Protein AF-A0ABD2NN16-F1 (afdb_monomer_lite)

InterPro domains:
  IPR032675 Leucine-rich repeat domain superfamily [G3DSA:3.80.10.10] (21-166)

Sequence (166 aa):
MEKSKILWITIILNLFISQSISDQQICRRSDNCQCFNNSDHYEYQCSENQKEEEEEVILHVYPDSLIKIDCSNVEVLNKQKLPSVKFEDIEKLQIRYCPLPENGLKEIVQHFGMKNLDMLSFEFGVFDDFKLETEKFINLPNVTVLRLRGNDLKSIGDNFLTIFPN

Organism: NCBI:txid559131

Structure (mmCIF, N/CA/C/O backbone):
data_AF-A0ABD2NN16-F1
#
_entry.id   AF-A0ABD2NN16-F1
#
loop_
_atom_site.group_PDB
_atom_site.id
_atom_site.type_symbol
_atom_site.label_atom_id
_atom_site.label_alt_id
_atom_site.label_comp_id
_atom_site.label_asym_id
_atom_site.label_entity_id
_atom_site.label_seq_id
_atom_site.pdbx_PDB_ins_code
_atom_site.Cartn_x
_atom_site.Cartn_y
_atom_site.Cartn_z
_atom_site.occupancy
_atom_site.B_iso_or_equiv
_atom_site.auth_seq_id
_atom_site.auth_comp_id
_atom_site.auth_asym_id
_atom_site.auth_atom_id
_atom_site.pdbx_PDB_model_num
ATOM 1 N N . MET A 1 1 ? -0.840 -43.565 -53.329 1.00 53.12 1 MET A N 1
ATOM 2 C CA . MET A 1 1 ? -1.447 -42.228 -53.128 1.00 53.12 1 MET A CA 1
ATOM 3 C C . MET A 1 1 ? -1.717 -41.940 -51.638 1.00 53.12 1 MET A C 1
ATOM 5 O O . MET A 1 1 ? -2.673 -41.256 -51.307 1.00 53.12 1 MET A O 1
ATOM 9 N N . GLU A 1 2 ? -0.861 -42.437 -50.731 1.00 53.47 2 GLU A N 1
ATOM 10 C CA . GLU A 1 2 ? -1.101 -42.421 -49.269 1.00 53.47 2 GLU A CA 1
ATOM 11 C C . GLU A 1 2 ? 0.015 -41.740 -48.463 1.00 53.47 2 GLU A C 1
ATOM 13 O O . GLU A 1 2 ? -0.237 -41.196 -47.395 1.00 53.47 2 GLU A O 1
ATOM 18 N N . LYS A 1 3 ? 1.241 -41.663 -48.997 1.00 50.00 3 LYS A N 1
ATOM 19 C CA . LYS A 1 3 ? 2.389 -41.062 -48.293 1.00 50.00 3 LYS A CA 1
ATOM 20 C C . LYS A 1 3 ? 2.366 -39.527 -48.236 1.00 50.00 3 LYS A C 1
ATOM 22 O O . LYS A 1 3 ? 3.144 -38.936 -47.501 1.00 50.00 3 LYS A O 1
ATOM 27 N N . SER A 1 4 ? 1.470 -38.879 -48.985 1.00 51.62 4 SER A N 1
ATOM 28 C CA . SER A 1 4 ? 1.388 -37.412 -49.059 1.00 51.62 4 SER A CA 1
ATOM 29 C C . SER A 1 4 ? 0.514 -36.796 -47.958 1.00 51.62 4 SER A C 1
ATOM 31 O O . SER A 1 4 ? 0.749 -35.654 -47.582 1.00 51.62 4 SER A O 1
ATOM 33 N N . LYS A 1 5 ? -0.438 -37.542 -47.376 1.00 49.22 5 LYS A N 1
ATOM 34 C CA . LYS A 1 5 ? -1.345 -37.007 -46.341 1.00 49.22 5 LYS A CA 1
ATOM 35 C C . LYS A 1 5 ? -0.721 -36.962 -44.941 1.00 49.22 5 LYS A C 1
ATOM 37 O O . LYS A 1 5 ? -1.070 -36.093 -44.153 1.00 49.22 5 LYS A O 1
ATOM 42 N N . ILE A 1 6 ? 0.237 -37.846 -44.653 1.00 53.94 6 ILE A N 1
ATOM 43 C CA . ILE A 1 6 ? 0.917 -37.914 -43.346 1.00 53.94 6 ILE A CA 1
ATOM 44 C C . ILE A 1 6 ? 1.885 -36.731 -43.159 1.00 53.94 6 ILE A C 1
ATOM 46 O O . ILE A 1 6 ? 2.058 -36.254 -42.044 1.00 53.94 6 ILE A O 1
ATOM 50 N N . LEU A 1 7 ? 2.445 -36.197 -44.253 1.00 47.31 7 LEU A N 1
ATOM 51 C CA . LEU A 1 7 ? 3.409 -35.090 -44.215 1.00 47.31 7 LEU A CA 1
ATOM 52 C C . LEU A 1 7 ? 2.776 -33.734 -43.843 1.00 47.31 7 LEU A C 1
ATOM 54 O O . LEU A 1 7 ? 3.450 -32.872 -43.294 1.00 47.31 7 LEU A O 1
ATOM 58 N N . TRP A 1 8 ? 1.482 -33.539 -44.114 1.00 46.50 8 TRP A N 1
ATOM 59 C CA . TRP A 1 8 ? 0.785 -32.294 -43.766 1.00 46.50 8 TRP A CA 1
ATOM 60 C C . TRP A 1 8 ? 0.324 -32.257 -42.303 1.00 46.50 8 TRP A C 1
ATOM 62 O O . TRP A 1 8 ? 0.230 -31.182 -41.716 1.00 46.50 8 TRP A O 1
ATOM 72 N N . ILE A 1 9 ? 0.096 -33.420 -41.685 1.00 51.75 9 ILE A N 1
ATOM 73 C CA . ILE A 1 9 ? -0.368 -33.508 -40.292 1.00 51.75 9 ILE A CA 1
ATOM 74 C C . ILE A 1 9 ? 0.767 -33.166 -39.310 1.00 51.75 9 ILE A C 1
ATOM 76 O O . ILE A 1 9 ? 0.522 -32.533 -38.286 1.00 51.75 9 ILE A O 1
ATOM 80 N N . THR A 1 10 ? 2.024 -33.472 -39.643 1.00 48.97 10 THR A N 1
ATOM 81 C CA . THR A 1 10 ? 3.187 -33.091 -38.821 1.00 48.97 10 THR A CA 1
ATOM 82 C C . THR A 1 10 ? 3.545 -31.603 -38.891 1.00 48.97 10 THR A C 1
ATOM 84 O O . THR A 1 10 ? 4.183 -31.097 -37.967 1.00 48.97 10 THR A O 1
ATOM 87 N N . ILE A 1 11 ? 3.117 -30.875 -39.929 1.00 51.25 11 ILE A N 1
ATOM 88 C CA . ILE A 1 11 ? 3.361 -29.425 -40.047 1.00 51.25 11 ILE A CA 1
ATOM 89 C C . ILE A 1 11 ? 2.344 -28.625 -39.217 1.00 51.25 11 ILE A C 1
ATOM 91 O O . ILE A 1 11 ? 2.710 -27.632 -38.595 1.00 51.25 11 ILE A O 1
ATOM 95 N N . ILE A 1 12 ? 1.093 -29.087 -39.118 1.00 51.97 12 ILE A N 1
ATOM 96 C CA . ILE A 1 12 ? 0.053 -28.396 -38.332 1.00 51.97 12 ILE A CA 1
ATOM 97 C C . ILE A 1 12 ? 0.245 -28.614 -36.818 1.00 51.97 12 ILE A C 1
ATOM 99 O O . ILE A 1 12 ? -0.076 -27.733 -36.025 1.00 51.97 12 ILE A O 1
ATOM 103 N N . LEU A 1 13 ? 0.849 -29.733 -36.398 1.00 44.97 13 LEU A N 1
ATOM 104 C CA . LEU A 1 13 ? 1.086 -30.020 -34.976 1.00 44.97 13 LEU A CA 1
ATOM 105 C C . LEU A 1 13 ? 2.291 -29.268 -34.368 1.00 44.97 13 LEU A C 1
ATOM 107 O O . LEU A 1 13 ? 2.414 -29.208 -33.150 1.00 44.97 13 LEU A O 1
ATOM 111 N N . ASN A 1 14 ? 3.156 -28.656 -35.187 1.00 45.88 14 ASN A N 1
ATOM 112 C CA . ASN A 1 14 ? 4.285 -27.837 -34.715 1.00 45.88 14 ASN A CA 1
ATOM 113 C C . ASN A 1 14 ? 3.959 -26.336 -34.589 1.00 45.88 14 ASN A C 1
ATOM 115 O O . ASN A 1 14 ? 4.814 -25.561 -34.174 1.00 45.88 14 ASN A O 1
ATOM 119 N N . LEU A 1 15 ? 2.730 -25.911 -34.906 1.00 49.44 15 LEU A N 1
ATOM 120 C CA . LEU A 1 15 ? 2.296 -24.511 -34.772 1.00 49.44 15 LEU A CA 1
ATOM 121 C C . LEU A 1 15 ? 1.668 -24.176 -33.408 1.00 49.44 15 LEU A C 1
ATOM 123 O O . LEU A 1 15 ? 1.346 -23.020 -33.159 1.00 49.44 15 LEU A O 1
ATOM 127 N N . PHE A 1 16 ? 1.541 -25.158 -32.511 1.00 50.69 16 PHE A N 1
ATOM 128 C CA . PHE A 1 16 ? 1.041 -24.970 -31.141 1.00 50.69 16 PHE A CA 1
ATOM 129 C C . PHE A 1 16 ? 2.133 -25.092 -30.069 1.00 50.69 16 PHE A C 1
ATOM 131 O O . PHE A 1 16 ? 1.831 -25.248 -28.887 1.00 50.69 16 PHE A O 1
ATOM 138 N N . ILE A 1 17 ? 3.407 -25.009 -30.456 1.00 52.41 17 ILE A N 1
ATOM 139 C CA . ILE A 1 17 ? 4.506 -24.946 -29.493 1.00 52.41 17 ILE A CA 1
ATOM 140 C C . ILE A 1 17 ? 4.774 -23.472 -29.168 1.00 52.41 17 ILE A C 1
ATOM 142 O O . ILE A 1 17 ? 5.480 -22.762 -29.877 1.00 52.41 17 ILE A O 1
ATOM 146 N N . SER A 1 18 ? 4.174 -23.058 -28.053 1.00 52.06 18 SER A N 1
ATOM 147 C CA . SER A 1 18 ? 4.808 -22.195 -27.053 1.00 52.06 18 SER A CA 1
ATOM 148 C C . SER A 1 18 ? 5.115 -20.755 -27.465 1.00 52.06 18 SER A C 1
ATOM 150 O O . SER A 1 18 ? 6.268 -20.346 -27.556 1.00 52.06 18 SER A O 1
ATOM 152 N N . GLN A 1 19 ? 4.072 -19.933 -27.544 1.00 50.28 19 GLN A N 1
ATOM 153 C CA . GLN A 1 19 ? 4.191 -18.542 -27.102 1.00 50.28 19 GLN A CA 1
ATOM 154 C C . GLN A 1 19 ? 3.271 -18.304 -25.906 1.00 50.28 19 GLN A C 1
ATOM 156 O O . GLN A 1 19 ? 2.425 -17.420 -25.905 1.00 50.28 19 GLN A O 1
ATOM 161 N N . SER A 1 20 ? 3.464 -19.081 -24.840 1.00 48.69 20 SER A N 1
ATOM 162 C CA . SER A 1 20 ? 3.287 -18.524 -23.503 1.00 48.69 20 SER A CA 1
ATOM 163 C C . SER A 1 20 ? 4.441 -17.546 -23.300 1.00 48.69 20 SER A C 1
ATOM 165 O O . SER A 1 20 ? 5.452 -17.874 -22.679 1.00 48.69 20 SER A O 1
ATOM 167 N N . ILE A 1 21 ? 4.325 -16.365 -23.914 1.00 47.78 21 ILE A N 1
ATOM 168 C CA . ILE A 1 21 ? 5.038 -15.186 -23.447 1.00 47.78 21 ILE A CA 1
ATOM 169 C C . ILE A 1 21 ? 4.467 -15.003 -22.048 1.00 47.78 21 ILE A C 1
ATOM 171 O O . ILE A 1 21 ? 3.371 -14.479 -21.880 1.00 47.78 21 ILE A O 1
ATOM 175 N N . SER A 1 22 ? 5.152 -15.574 -21.055 1.00 44.84 22 SER A N 1
ATOM 176 C CA . SER A 1 22 ? 5.057 -15.069 -19.698 1.00 44.84 22 SER A CA 1
ATOM 177 C C . SER A 1 22 ? 5.359 -13.596 -19.875 1.00 44.84 22 SER A C 1
ATOM 179 O O . SER A 1 22 ? 6.491 -13.255 -20.224 1.00 44.84 22 SER A O 1
ATOM 181 N N . ASP A 1 23 ? 4.328 -12.762 -19.795 1.00 49.47 23 ASP A N 1
ATOM 182 C CA . ASP A 1 23 ? 4.458 -11.317 -19.797 1.00 49.47 23 ASP A CA 1
ATOM 183 C C . ASP A 1 23 ? 5.202 -11.020 -18.498 1.00 49.47 23 ASP A C 1
ATOM 185 O O . ASP A 1 23 ? 4.605 -10.801 -17.448 1.00 49.47 23 ASP A O 1
ATOM 189 N N . GLN A 1 24 ? 6.527 -11.219 -18.519 1.00 54.06 24 GLN A N 1
ATOM 190 C CA . GLN A 1 24 ? 7.397 -10.833 -17.429 1.00 54.06 24 GLN A CA 1
ATOM 191 C C . GLN A 1 24 ? 7.017 -9.390 -17.185 1.00 54.06 24 GLN A C 1
ATOM 193 O O . GLN A 1 24 ? 7.038 -8.581 -18.114 1.00 54.06 24 GLN A O 1
ATOM 198 N N . GLN A 1 25 ? 6.565 -9.111 -15.972 1.00 62.38 25 GLN A N 1
ATOM 199 C CA . GLN A 1 25 ? 6.084 -7.807 -15.570 1.00 62.38 25 GLN A CA 1
ATOM 200 C C . GLN A 1 25 ? 7.300 -6.879 -15.579 1.00 62.38 25 GLN A C 1
ATOM 202 O O . GLN A 1 25 ? 7.996 -6.705 -14.588 1.00 62.38 25 GLN A O 1
ATOM 207 N N . ILE A 1 26 ? 7.659 -6.392 -16.767 1.00 73.88 26 ILE A N 1
ATOM 208 C CA . ILE A 1 26 ? 8.895 -5.660 -16.992 1.00 73.88 26 ILE A CA 1
ATOM 209 C C . ILE A 1 26 ? 8.768 -4.367 -16.201 1.00 73.88 26 ILE A C 1
ATOM 211 O O . ILE A 1 26 ? 7.835 -3.593 -16.415 1.00 73.88 26 ILE A O 1
ATOM 215 N N . CYS A 1 27 ? 9.728 -4.144 -15.309 1.00 85.00 27 CYS A N 1
ATOM 216 C CA . CYS A 1 27 ? 9.973 -2.868 -14.660 1.00 85.00 27 CYS A CA 1
ATOM 217 C C . CYS A 1 27 ? 9.968 -1.748 -15.710 1.00 85.00 27 CYS A C 1
ATOM 219 O O . CYS A 1 27 ? 10.872 -1.642 -16.544 1.00 85.00 27 CYS A O 1
ATOM 221 N N . ARG A 1 28 ? 8.897 -0.952 -15.719 1.00 86.31 28 ARG A N 1
ATOM 222 C CA . ARG A 1 28 ? 8.681 0.137 -16.674 1.00 86.31 28 ARG A CA 1
ATOM 223 C C . ARG A 1 28 ? 8.613 1.440 -15.909 1.00 86.31 28 ARG A C 1
ATOM 225 O O . ARG A 1 28 ? 7.906 1.551 -14.914 1.00 86.31 28 ARG A O 1
ATOM 232 N N . ARG A 1 29 ? 9.332 2.443 -16.407 1.00 85.94 29 ARG A N 1
ATOM 233 C CA . ARG A 1 29 ? 9.201 3.814 -15.915 1.00 85.94 29 ARG A CA 1
ATOM 234 C C . ARG A 1 29 ? 7.734 4.248 -16.020 1.00 85.94 29 ARG A C 1
ATOM 236 O O . ARG A 1 29 ? 7.089 3.967 -17.028 1.00 85.94 29 ARG A O 1
ATOM 243 N N . SER A 1 30 ? 7.241 4.929 -14.993 1.00 84.25 30 SER A N 1
ATOM 244 C CA . SER A 1 30 ? 5.920 5.570 -14.996 1.00 84.25 30 SER A CA 1
ATOM 245 C C . SER A 1 30 ? 6.084 7.081 -14.844 1.00 84.25 30 SER A C 1
ATOM 247 O O . SER A 1 30 ? 7.198 7.539 -14.584 1.00 84.25 30 SER A O 1
ATOM 249 N N . ASP A 1 31 ? 5.003 7.842 -15.017 1.00 79.81 31 ASP A N 1
ATOM 250 C CA . ASP A 1 31 ? 5.035 9.308 -15.113 1.00 79.81 31 ASP A CA 1
ATOM 251 C C . ASP A 1 31 ? 5.900 9.965 -14.022 1.00 79.81 31 ASP A C 1
ATOM 253 O O . ASP A 1 31 ? 6.823 10.714 -14.342 1.00 79.81 31 ASP A O 1
ATOM 257 N N . ASN A 1 32 ? 5.683 9.581 -12.757 1.00 84.81 32 ASN A N 1
ATOM 258 C CA . ASN A 1 32 ? 6.354 10.164 -11.588 1.00 84.81 32 ASN A CA 1
ATOM 259 C C . ASN A 1 32 ? 7.346 9.220 -10.898 1.00 84.81 32 ASN A C 1
ATOM 261 O O . ASN A 1 32 ? 7.859 9.555 -9.834 1.00 84.81 32 ASN A O 1
ATOM 265 N N . CYS A 1 33 ? 7.614 8.043 -11.472 1.00 92.50 33 CYS A N 1
ATOM 266 C CA . CYS A 1 33 ? 8.443 7.042 -10.805 1.00 92.50 33 CYS A CA 1
ATOM 267 C C . CYS A 1 33 ? 9.513 6.462 -11.720 1.00 92.50 33 CYS A C 1
ATOM 269 O O . CYS A 1 33 ? 9.233 5.995 -12.833 1.00 92.50 33 CYS A O 1
ATOM 271 N N . GLN A 1 34 ? 10.739 6.428 -11.210 1.00 93.81 34 GLN A N 1
ATOM 272 C CA . GLN A 1 34 ? 11.819 5.644 -11.795 1.00 93.81 34 GLN A CA 1
ATOM 273 C C . GLN A 1 34 ? 11.677 4.199 -11.339 1.00 93.81 34 GLN A C 1
ATOM 275 O O . GLN A 1 34 ? 11.310 3.955 -10.197 1.00 93.81 34 GLN A O 1
ATOM 280 N N . CYS A 1 35 ? 11.937 3.253 -12.237 1.00 94.94 35 CYS A N 1
ATOM 281 C CA . CYS A 1 35 ? 11.875 1.836 -11.915 1.00 94.94 35 CYS A CA 1
ATOM 282 C C . CYS A 1 35 ? 13.269 1.222 -12.037 1.00 94.94 35 CYS A C 1
ATOM 284 O O . CYS A 1 35 ? 13.946 1.412 -13.053 1.00 94.94 35 CYS A O 1
ATOM 286 N N . PHE A 1 36 ? 13.667 0.471 -11.016 1.00 94.75 36 PHE A N 1
ATOM 287 C CA . PHE A 1 36 ? 14.923 -0.254 -10.928 1.00 94.75 36 PHE A CA 1
ATOM 288 C C . PHE A 1 36 ? 14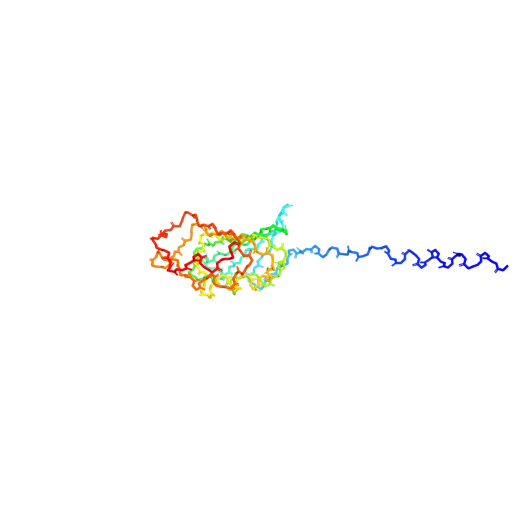.639 -1.748 -10.819 1.00 94.75 36 PHE A C 1
ATOM 290 O O . PHE A 1 36 ? 13.736 -2.191 -10.108 1.00 94.75 36 PHE A O 1
ATOM 297 N N . ASN A 1 37 ? 15.411 -2.532 -11.562 1.00 93.62 37 ASN A N 1
ATOM 298 C CA . ASN A 1 37 ? 15.309 -3.980 -11.534 1.00 93.62 37 ASN A CA 1
ATOM 299 C C . ASN A 1 37 ? 16.373 -4.531 -10.584 1.00 93.62 37 ASN A C 1
ATOM 301 O O . ASN A 1 37 ? 17.566 -4.392 -10.861 1.00 93.62 37 ASN A O 1
ATOM 305 N N . ASN A 1 38 ? 15.937 -5.141 -9.486 1.00 91.25 38 ASN A N 1
ATOM 306 C CA . ASN A 1 38 ? 16.805 -5.853 -8.557 1.00 91.25 38 ASN A CA 1
ATOM 307 C C . ASN A 1 38 ? 16.772 -7.359 -8.869 1.00 91.25 38 ASN A C 1
ATOM 309 O O . ASN A 1 38 ? 16.073 -7.816 -9.770 1.00 91.25 38 ASN A O 1
ATOM 313 N N . SER A 1 39 ? 17.566 -8.159 -8.155 1.00 89.00 39 SER A N 1
ATOM 314 C CA . SER A 1 39 ? 17.670 -9.602 -8.425 1.00 89.00 39 SER A CA 1
ATOM 315 C C . SER A 1 39 ? 16.381 -10.389 -8.162 1.00 89.00 39 SER A C 1
ATOM 317 O O . SER A 1 39 ? 16.172 -11.429 -8.780 1.00 89.00 39 SER A O 1
ATOM 319 N N . ASP A 1 40 ? 15.555 -9.930 -7.225 1.00 91.06 40 ASP A N 1
ATOM 320 C CA . ASP A 1 40 ? 14.413 -10.660 -6.659 1.00 91.06 40 ASP A CA 1
ATOM 321 C C . ASP A 1 40 ? 13.117 -9.834 -6.592 1.00 91.06 40 ASP A C 1
ATOM 323 O O . ASP A 1 40 ? 12.067 -10.364 -6.231 1.00 91.06 40 ASP A O 1
ATOM 327 N N . HIS A 1 41 ? 13.176 -8.546 -6.936 1.00 94.06 41 HIS A N 1
ATOM 328 C CA . HIS A 1 41 ? 12.036 -7.635 -6.909 1.00 94.06 41 HIS A CA 1
ATOM 329 C C . HIS A 1 41 ? 12.244 -6.446 -7.856 1.00 94.06 41 HIS A C 1
ATOM 331 O O . HIS A 1 41 ? 13.354 -6.178 -8.322 1.00 94.06 41 HIS A O 1
ATOM 337 N N . TYR A 1 42 ? 11.170 -5.705 -8.107 1.00 93.94 42 TYR A N 1
ATOM 338 C CA . TYR A 1 42 ? 11.223 -4.398 -8.762 1.00 93.94 42 TYR A CA 1
ATOM 339 C C . TYR A 1 42 ? 11.108 -3.295 -7.723 1.00 93.94 42 TYR A C 1
ATOM 341 O O . TYR A 1 42 ? 10.357 -3.436 -6.759 1.00 93.94 42 TYR A O 1
ATOM 349 N N . GLU A 1 43 ? 11.810 -2.192 -7.935 1.00 96.06 43 GLU A N 1
ATOM 350 C CA . GLU A 1 43 ? 11.728 -1.018 -7.075 1.00 96.06 43 GLU A CA 1
ATOM 351 C C . GLU A 1 43 ? 11.254 0.187 -7.883 1.00 96.06 43 GLU A C 1
ATOM 353 O O . GLU A 1 43 ? 11.859 0.519 -8.899 1.00 96.06 43 GLU A O 1
ATOM 358 N N . TYR A 1 44 ? 10.178 0.843 -7.448 1.00 96.00 44 TYR A N 1
ATOM 359 C CA . TYR A 1 44 ? 9.758 2.130 -7.993 1.00 96.00 44 TYR A CA 1
ATOM 360 C C . TYR A 1 44 ? 10.068 3.224 -6.982 1.00 96.00 44 TYR A C 1
ATOM 362 O O . TYR A 1 44 ? 9.572 3.172 -5.863 1.00 96.00 44 TYR A O 1
ATOM 370 N N . GLN A 1 45 ? 10.842 4.219 -7.396 1.00 95.56 45 GLN A N 1
ATOM 371 C CA . GLN A 1 45 ? 11.122 5.420 -6.615 1.00 95.56 45 GLN A CA 1
ATOM 372 C C . GLN A 1 45 ? 10.310 6.575 -7.197 1.00 95.56 45 GLN A C 1
ATOM 374 O O . GLN A 1 45 ? 10.545 6.981 -8.342 1.00 95.56 45 GLN A O 1
ATOM 379 N N . CYS A 1 46 ? 9.329 7.057 -6.438 1.00 93.75 46 CYS A N 1
ATOM 380 C CA . CYS A 1 46 ? 8.412 8.122 -6.826 1.00 93.75 46 CYS A CA 1
ATOM 381 C C . CYS A 1 46 ? 8.704 9.384 -6.002 1.00 93.75 46 CYS A C 1
ATOM 383 O O . CYS A 1 46 ? 8.623 9.337 -4.776 1.00 93.75 46 CYS A O 1
ATOM 385 N N . SER A 1 47 ? 9.021 10.497 -6.670 1.00 88.88 47 SER A N 1
ATOM 386 C CA . SER A 1 47 ? 9.280 11.799 -6.032 1.00 88.88 47 SER A CA 1
ATOM 387 C C . SER A 1 47 ? 8.551 12.913 -6.787 1.00 88.88 47 SER A C 1
ATOM 389 O O . SER A 1 47 ? 8.643 13.020 -8.016 1.00 88.88 47 SER A O 1
ATOM 391 N N . GLU A 1 48 ? 7.812 13.747 -6.050 1.00 73.94 48 GLU A N 1
ATOM 392 C CA . GLU A 1 48 ? 7.213 14.982 -6.558 1.00 73.94 48 GLU A CA 1
ATOM 393 C C . GLU A 1 48 ? 8.221 16.136 -6.404 1.00 73.94 48 GLU A C 1
ATOM 395 O O . GLU A 1 48 ? 8.125 16.946 -5.488 1.00 73.94 48 GLU A O 1
ATOM 400 N N . ASN A 1 49 ? 9.120 16.282 -7.385 1.00 65.81 49 ASN A N 1
ATOM 401 C CA . ASN A 1 49 ? 10.017 17.434 -7.617 1.00 65.81 49 ASN A CA 1
ATOM 402 C C . ASN A 1 49 ? 11.387 17.425 -6.907 1.00 65.81 49 ASN A C 1
ATOM 404 O O . ASN A 1 49 ? 11.508 17.1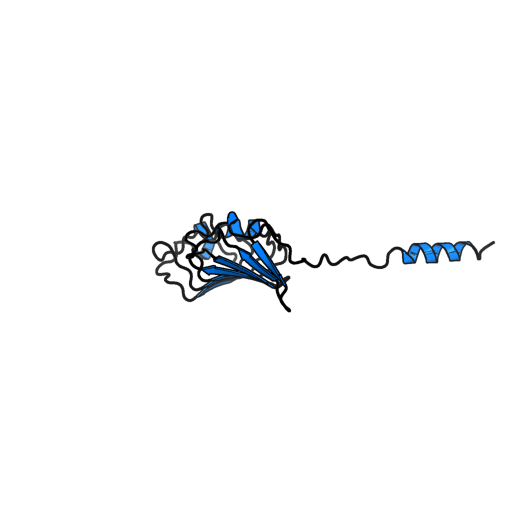05 -5.739 1.00 65.81 49 ASN A O 1
ATOM 408 N N . GLN A 1 50 ? 12.404 17.916 -7.633 1.00 58.81 50 GLN A N 1
ATOM 409 C CA . GLN A 1 50 ? 13.835 17.922 -7.274 1.00 58.81 50 GLN A CA 1
ATOM 410 C C . GLN A 1 50 ? 14.257 18.921 -6.158 1.00 58.81 50 GLN A C 1
ATOM 412 O O . GLN A 1 50 ? 15.234 19.655 -6.338 1.00 58.81 50 GLN A O 1
ATOM 417 N N . LYS A 1 51 ? 13.494 19.095 -5.071 1.00 58.75 51 LYS A N 1
ATOM 418 C CA . LYS A 1 51 ? 13.796 20.096 -4.020 1.00 58.75 51 LYS A CA 1
ATOM 419 C C . LYS A 1 51 ? 14.148 19.440 -2.688 1.00 58.75 51 LYS A C 1
ATOM 421 O O . LYS A 1 51 ? 13.432 18.566 -2.258 1.00 58.75 51 LYS A O 1
ATOM 426 N N . GLU A 1 52 ? 15.158 19.971 -1.996 1.00 59.00 52 GLU A N 1
ATOM 427 C CA . GLU A 1 52 ? 15.901 19.428 -0.831 1.00 59.00 52 GLU A CA 1
ATOM 428 C C . GLU A 1 52 ? 15.137 18.747 0.338 1.00 59.00 52 GLU A C 1
ATOM 430 O O . GLU A 1 52 ? 15.782 18.086 1.147 1.00 59.00 52 GLU A O 1
ATOM 435 N N . GLU A 1 53 ? 13.808 18.828 0.423 1.00 69.00 53 GLU A N 1
ATOM 436 C CA . GLU A 1 53 ? 12.970 18.043 1.345 1.00 69.00 53 GLU A CA 1
ATOM 437 C C . GLU A 1 53 ? 11.958 17.220 0.530 1.00 69.00 53 GLU A C 1
ATOM 439 O O . GLU A 1 53 ? 10.761 17.498 0.526 1.00 69.00 53 GLU A O 1
ATOM 444 N N . GLU A 1 54 ? 12.453 16.254 -0.251 1.00 80.88 54 GLU A N 1
ATOM 445 C CA . GLU A 1 54 ? 11.602 15.488 -1.167 1.00 80.88 54 GLU A CA 1
ATOM 446 C C . GLU A 1 54 ? 10.735 14.489 -0.401 1.00 80.88 54 GLU A C 1
ATOM 448 O O . GLU A 1 54 ? 11.229 13.661 0.371 1.00 80.88 54 GLU A O 1
ATOM 453 N N . GLU A 1 55 ? 9.428 14.562 -0.645 1.00 88.75 55 GLU A N 1
ATOM 454 C CA . GLU A 1 55 ? 8.525 13.462 -0.348 1.00 88.75 55 GLU A CA 1
ATOM 455 C C . GLU A 1 55 ? 8.908 12.278 -1.235 1.00 88.75 55 GLU A C 1
ATOM 457 O O . GLU A 1 55 ? 8.881 12.370 -2.466 1.00 88.75 55 GLU A O 1
ATOM 462 N N . GLU A 1 56 ? 9.241 11.156 -0.609 1.00 93.12 56 GLU A N 1
ATOM 463 C CA . GLU A 1 56 ? 9.658 9.954 -1.318 1.00 93.12 56 GLU A CA 1
ATOM 464 C C . GLU A 1 56 ? 8.706 8.806 -1.003 1.00 93.12 56 GLU A C 1
ATOM 466 O O . GLU A 1 56 ? 8.424 8.499 0.159 1.00 93.12 56 GLU A O 1
ATOM 471 N N . VAL A 1 57 ? 8.222 8.153 -2.058 1.00 95.12 57 VAL A N 1
ATOM 472 C CA . VAL A 1 57 ? 7.505 6.884 -1.960 1.00 95.12 57 VAL A CA 1
ATOM 473 C C . VAL A 1 57 ? 8.300 5.823 -2.705 1.00 95.12 57 VAL A C 1
ATOM 475 O O . VAL A 1 57 ? 8.490 5.914 -3.920 1.00 95.12 57 VAL A O 1
ATOM 478 N N . ILE A 1 58 ? 8.738 4.798 -1.975 1.00 96.69 58 ILE A N 1
ATOM 479 C CA . ILE A 1 58 ? 9.462 3.653 -2.527 1.00 96.69 58 ILE A CA 1
ATOM 480 C C . ILE A 1 58 ? 8.542 2.436 -2.515 1.00 96.69 58 ILE A C 1
ATOM 482 O O . ILE A 1 58 ? 8.043 2.011 -1.473 1.00 96.69 58 ILE A O 1
ATOM 486 N N . LEU A 1 59 ? 8.323 1.856 -3.691 1.00 97.06 59 LEU A N 1
ATOM 487 C CA . LEU A 1 59 ? 7.541 0.641 -3.877 1.00 97.06 59 LEU A CA 1
ATOM 488 C C . LEU A 1 59 ? 8.474 -0.529 -4.186 1.00 97.06 59 LEU A C 1
ATOM 490 O O . LEU A 1 59 ? 9.074 -0.551 -5.256 1.00 97.06 59 LEU A O 1
ATOM 494 N N . HIS A 1 60 ? 8.528 -1.539 -3.323 1.00 97.38 60 HIS A N 1
ATOM 495 C CA . HIS A 1 60 ? 9.157 -2.820 -3.644 1.00 97.38 60 HIS A CA 1
ATOM 496 C C . HIS A 1 60 ? 8.085 -3.831 -4.042 1.00 97.38 60 HIS A C 1
ATOM 498 O O . HIS A 1 60 ? 7.150 -4.092 -3.282 1.00 97.38 60 HIS A O 1
ATOM 504 N N . VAL A 1 61 ? 8.227 -4.417 -5.224 1.00 95.94 61 VAL A N 1
ATOM 505 C CA . VAL A 1 61 ? 7.293 -5.399 -5.773 1.00 95.94 61 VAL A CA 1
ATOM 506 C C . VAL A 1 61 ? 8.001 -6.734 -5.909 1.00 95.94 61 VAL A C 1
ATOM 508 O O . VAL A 1 61 ? 8.829 -6.916 -6.801 1.00 95.94 61 VAL A O 1
ATOM 511 N N . TYR A 1 62 ? 7.641 -7.665 -5.035 1.00 95.31 62 TYR A N 1
ATOM 512 C CA . TYR A 1 62 ? 7.994 -9.074 -5.126 1.00 95.31 62 TYR A CA 1
ATOM 513 C C . TYR A 1 62 ? 6.875 -9.777 -5.901 1.00 95.31 62 TYR A C 1
ATOM 515 O O . TYR A 1 62 ? 5.759 -9.875 -5.370 1.00 95.31 62 TYR A O 1
ATOM 523 N N . PRO A 1 63 ? 7.137 -10.228 -7.142 1.00 90.50 63 PRO A N 1
ATOM 524 C CA . PRO A 1 63 ? 6.118 -10.828 -7.996 1.00 90.50 63 PRO A CA 1
ATOM 525 C C . PRO A 1 63 ? 5.336 -11.930 -7.282 1.00 90.50 63 PRO A C 1
ATOM 527 O O . PRO A 1 63 ? 5.903 -12.697 -6.501 1.00 90.50 63 PRO A O 1
ATOM 530 N N . ASP A 1 64 ? 4.031 -11.958 -7.537 1.00 89.25 64 ASP A N 1
ATOM 531 C CA . ASP A 1 64 ? 3.073 -12.952 -7.041 1.00 89.25 64 ASP A CA 1
ATOM 532 C C . ASP A 1 64 ? 3.001 -13.109 -5.508 1.00 89.25 64 ASP A C 1
ATOM 534 O O . ASP A 1 64 ? 2.489 -14.100 -4.996 1.00 89.25 64 ASP A O 1
ATOM 538 N N . SER A 1 65 ? 3.559 -12.162 -4.744 1.00 95.06 65 SER A N 1
ATOM 539 C CA . SER A 1 65 ? 3.750 -12.343 -3.301 1.00 95.06 65 SER A CA 1
ATOM 540 C C . SER A 1 65 ? 3.464 -11.084 -2.501 1.00 95.06 65 SER A C 1
ATOM 542 O O . SER A 1 65 ? 2.550 -11.068 -1.676 1.00 95.06 65 SER A O 1
ATOM 544 N N . LEU A 1 66 ? 4.244 -10.022 -2.710 1.00 96.81 66 LEU A N 1
ATOM 545 C CA . LEU A 1 66 ? 4.268 -8.886 -1.795 1.00 96.81 66 LEU A CA 1
ATOM 546 C C . LEU A 1 66 ? 4.495 -7.579 -2.540 1.00 96.81 66 LEU A C 1
ATOM 548 O O . LEU A 1 66 ? 5.477 -7.419 -3.260 1.00 96.81 66 LEU A O 1
ATOM 552 N N . ILE A 1 67 ? 3.648 -6.602 -2.243 1.00 97.38 67 ILE A N 1
ATOM 553 C CA . ILE A 1 67 ? 3.959 -5.194 -2.451 1.00 97.38 67 ILE A CA 1
ATOM 554 C C . ILE A 1 67 ? 4.290 -4.564 -1.106 1.00 97.38 67 ILE A C 1
ATOM 556 O O . ILE A 1 67 ? 3.522 -4.677 -0.149 1.00 97.38 67 ILE A O 1
ATOM 560 N N . LYS A 1 68 ? 5.419 -3.865 -1.050 1.00 98.06 68 LYS A N 1
ATOM 561 C CA . LYS A 1 68 ? 5.838 -3.062 0.093 1.00 98.06 68 LYS A CA 1
ATOM 562 C C . LYS A 1 68 ? 5.934 -1.594 -0.314 1.00 98.06 68 LYS A C 1
ATOM 564 O O . LYS A 1 68 ? 6.618 -1.284 -1.281 1.00 98.06 68 LYS A O 1
ATOM 569 N N . ILE A 1 69 ? 5.269 -0.717 0.431 1.00 97.62 69 ILE A N 1
ATOM 570 C CA . ILE A 1 69 ? 5.302 0.740 0.266 1.00 97.62 69 ILE A CA 1
ATOM 571 C C . ILE A 1 69 ? 6.033 1.328 1.468 1.00 97.62 69 ILE A C 1
ATOM 573 O O . ILE A 1 69 ? 5.574 1.148 2.594 1.00 97.62 69 ILE A O 1
ATOM 577 N N . ASP A 1 70 ? 7.133 2.029 1.231 1.00 96.94 70 ASP A N 1
ATOM 578 C CA . ASP A 1 70 ? 7.814 2.839 2.238 1.00 96.94 70 ASP A CA 1
ATOM 579 C C . ASP A 1 70 ? 7.638 4.324 1.895 1.00 96.94 70 ASP A C 1
ATOM 581 O O . ASP A 1 70 ? 7.766 4.710 0.732 1.00 96.94 70 ASP A O 1
ATOM 585 N N . CYS A 1 71 ? 7.355 5.151 2.902 1.00 95.31 71 CYS A N 1
ATOM 586 C CA . CYS A 1 71 ? 7.255 6.602 2.744 1.00 95.31 71 CYS A CA 1
ATOM 587 C C . CYS A 1 71 ? 8.350 7.341 3.520 1.00 95.31 71 CYS A C 1
ATOM 589 O O . CYS A 1 71 ? 8.752 6.921 4.606 1.00 95.31 71 CYS A O 1
ATOM 591 N N . SER A 1 72 ? 8.780 8.481 2.986 1.00 93.12 72 SER A N 1
ATOM 592 C CA . SER A 1 72 ? 9.662 9.444 3.646 1.00 93.12 72 SER A CA 1
ATOM 593 C C . SER A 1 72 ? 9.086 10.845 3.468 1.00 93.12 72 SER A C 1
ATOM 595 O O . SER A 1 72 ? 8.844 11.269 2.340 1.00 93.12 72 SER A O 1
ATOM 597 N N . ASN A 1 73 ? 8.828 11.541 4.578 1.00 90.94 73 ASN A N 1
ATOM 598 C CA . ASN A 1 73 ? 8.258 12.897 4.616 1.00 90.94 73 ASN A CA 1
ATOM 599 C C . ASN A 1 73 ? 6.905 13.074 3.896 1.00 90.94 73 ASN A C 1
ATOM 601 O O . ASN A 1 73 ? 6.516 14.198 3.620 1.00 90.94 73 ASN A O 1
ATOM 605 N N . VAL A 1 74 ? 6.176 11.992 3.610 1.00 90.88 74 VAL A N 1
ATOM 606 C CA . VAL A 1 74 ? 4.881 12.054 2.917 1.00 90.88 74 VAL A CA 1
ATOM 607 C C . VAL A 1 74 ? 3.787 12.497 3.884 1.00 90.88 74 VAL A C 1
ATOM 609 O O . VAL A 1 74 ? 3.472 11.764 4.822 1.00 90.88 74 VAL A O 1
ATOM 612 N N . GLU A 1 75 ? 3.160 13.645 3.625 1.00 90.38 75 GLU A N 1
ATOM 613 C CA . GLU A 1 75 ? 2.029 14.119 4.441 1.00 90.38 75 GLU A CA 1
ATOM 614 C C . GLU A 1 75 ? 0.739 13.352 4.134 1.00 90.38 75 GLU A C 1
ATOM 616 O O . GLU A 1 75 ? -0.014 12.984 5.034 1.00 90.38 75 GLU A O 1
ATOM 621 N N . VAL A 1 76 ? 0.490 13.080 2.849 1.00 90.94 76 VAL A N 1
ATOM 622 C CA . VAL A 1 76 ? -0.717 12.390 2.381 1.00 90.94 76 VAL A CA 1
ATOM 623 C C . VAL A 1 76 ? -0.344 11.314 1.374 1.00 90.94 76 VAL A C 1
ATOM 625 O O . VAL A 1 76 ? 0.198 11.601 0.307 1.00 90.94 76 VAL A O 1
ATOM 628 N N . LEU A 1 77 ? -0.693 10.064 1.679 1.00 92.81 77 LEU A N 1
ATOM 629 C CA . LEU A 1 77 ? -0.563 8.961 0.733 1.00 92.81 77 LEU A CA 1
ATOM 630 C C . LEU A 1 77 ? -1.830 8.859 -0.128 1.00 92.81 77 LEU A C 1
ATOM 632 O O . LEU A 1 77 ? -2.927 8.610 0.373 1.00 92.81 77 LEU A O 1
ATOM 636 N N . ASN A 1 78 ? -1.672 9.008 -1.441 1.00 93.38 78 ASN A N 1
ATOM 637 C CA . ASN A 1 78 ? -2.734 8.826 -2.429 1.00 93.38 78 ASN A CA 1
ATOM 638 C C . ASN A 1 78 ? -2.186 8.132 -3.686 1.00 93.38 78 ASN A C 1
ATOM 640 O O . ASN A 1 78 ? -0.977 7.947 -3.848 1.00 93.38 78 ASN A O 1
ATOM 644 N N . LYS A 1 79 ? -3.079 7.726 -4.592 1.00 93.00 79 LYS A N 1
ATOM 645 C CA . LYS A 1 79 ? -2.695 6.980 -5.799 1.00 93.00 79 LYS A CA 1
ATOM 646 C C . LYS A 1 79 ? -1.833 7.773 -6.789 1.00 93.00 79 LYS A C 1
ATOM 648 O O . LYS A 1 79 ? -1.138 7.164 -7.593 1.00 93.00 79 LYS A O 1
ATOM 653 N N . GLN A 1 80 ? -1.876 9.105 -6.762 1.00 92.38 80 GLN A N 1
ATOM 654 C CA . GLN A 1 80 ? -1.126 9.973 -7.674 1.00 92.38 80 GLN A CA 1
ATOM 655 C C . GLN A 1 80 ? 0.379 9.948 -7.376 1.00 92.38 80 GLN A C 1
ATOM 657 O O . GLN A 1 80 ? 1.187 10.146 -8.284 1.00 92.38 80 GLN A O 1
ATOM 662 N N . LYS A 1 81 ? 0.744 9.638 -6.126 1.00 92.50 81 LYS A N 1
ATOM 663 C CA . LYS A 1 81 ? 2.129 9.413 -5.687 1.00 92.50 81 LYS A CA 1
ATOM 664 C C . LYS A 1 81 ? 2.651 8.004 -6.004 1.00 92.50 81 LYS A C 1
ATOM 666 O O . LYS A 1 81 ? 3.807 7.706 -5.725 1.00 92.50 81 LYS A O 1
ATOM 671 N N . LEU A 1 82 ? 1.815 7.124 -6.562 1.00 93.94 82 LEU A N 1
ATOM 672 C CA . LEU A 1 82 ? 2.151 5.731 -6.862 1.00 93.94 82 LEU A CA 1
ATOM 673 C C . LEU A 1 82 ? 2.302 5.501 -8.372 1.00 93.94 82 LEU A C 1
ATOM 675 O O . LEU A 1 82 ? 1.650 6.174 -9.175 1.00 93.94 82 LEU A O 1
ATOM 679 N N . PRO A 1 83 ? 3.108 4.510 -8.797 1.00 93.81 83 PRO A N 1
ATOM 680 C CA . PRO A 1 83 ? 3.249 4.206 -10.212 1.00 93.81 83 PRO A CA 1
ATOM 681 C C . PRO A 1 83 ? 1.923 3.687 -10.779 1.00 93.81 83 PRO A C 1
ATOM 683 O O . PRO A 1 83 ? 1.207 2.917 -10.135 1.00 93.81 83 PRO A O 1
ATOM 686 N N . SER A 1 84 ? 1.599 4.073 -12.014 1.00 93.00 84 SER A N 1
ATOM 687 C CA . SER A 1 84 ? 0.396 3.606 -12.723 1.00 93.00 84 SER A CA 1
ATOM 688 C C . SER A 1 84 ? 0.608 2.216 -13.339 1.00 93.00 84 SER A C 1
ATOM 690 O O . SER A 1 84 ? 0.599 2.049 -14.558 1.00 93.00 84 SER A O 1
ATOM 692 N N . VAL A 1 85 ? 0.836 1.211 -12.488 1.00 91.31 85 VAL A N 1
ATOM 693 C CA . VAL A 1 85 ? 1.102 -0.187 -12.871 1.00 91.31 85 VAL A CA 1
ATOM 694 C C . VAL A 1 85 ? 0.107 -1.115 -12.170 1.00 91.31 85 VAL A C 1
ATOM 696 O O . VAL A 1 85 ? -0.377 -0.808 -11.083 1.00 91.31 85 VAL A O 1
ATOM 699 N N . LYS A 1 86 ? -0.239 -2.240 -12.805 1.00 92.62 86 LYS A N 1
ATOM 700 C CA . LYS A 1 86 ? -1.141 -3.254 -12.242 1.00 92.62 86 LYS A CA 1
ATOM 701 C C . LYS A 1 86 ? -0.367 -4.488 -11.794 1.00 92.62 86 LYS A C 1
ATOM 703 O O . LYS A 1 86 ? 0.480 -4.969 -12.542 1.00 92.62 86 LYS A O 1
ATOM 708 N N . PHE A 1 87 ? -0.721 -5.004 -10.622 1.00 91.19 87 PHE A N 1
ATOM 709 C CA . PHE A 1 87 ? -0.180 -6.196 -9.975 1.00 91.19 87 PHE A CA 1
ATOM 710 C C . PHE A 1 87 ? -1.356 -7.033 -9.445 1.00 91.19 87 PHE A C 1
ATOM 712 O O . PHE A 1 87 ? -1.790 -6.863 -8.308 1.00 91.19 87 PHE A O 1
ATOM 719 N N . GLU A 1 88 ? -1.954 -7.866 -10.302 1.00 89.88 88 GLU A N 1
ATOM 720 C CA . GLU A 1 88 ? -3.228 -8.527 -9.973 1.00 89.88 88 GLU A CA 1
ATOM 721 C C . GLU A 1 88 ? -3.082 -9.640 -8.924 1.00 89.88 88 GLU A C 1
ATOM 723 O O . GLU A 1 88 ? -3.913 -9.740 -8.015 1.00 89.88 88 GLU A O 1
ATOM 728 N N . ASP A 1 89 ? -2.007 -10.422 -9.019 1.00 91.19 89 ASP A N 1
ATOM 729 C CA . ASP A 1 89 ? -1.780 -11.643 -8.237 1.00 91.19 89 ASP A CA 1
ATOM 730 C C . ASP A 1 89 ? -0.908 -11.410 -6.992 1.00 91.19 89 ASP A C 1
ATOM 732 O O . ASP A 1 89 ? -0.067 -12.222 -6.633 1.00 91.19 89 ASP A O 1
ATOM 736 N N . ILE A 1 90 ? -1.099 -10.283 -6.305 1.00 94.69 90 ILE A N 1
ATOM 737 C CA . ILE A 1 90 ? -0.394 -9.987 -5.050 1.00 94.69 90 ILE A CA 1
ATOM 738 C C . ILE A 1 90 ? -1.234 -10.426 -3.854 1.00 94.69 90 ILE A C 1
ATOM 740 O O . ILE A 1 90 ? -2.380 -10.003 -3.694 1.00 94.69 90 ILE A O 1
ATOM 744 N N . GLU A 1 91 ? -0.626 -11.226 -2.982 1.00 96.50 91 GLU A N 1
ATOM 745 C CA . GLU A 1 91 ? -1.264 -11.745 -1.769 1.00 96.50 91 GLU A CA 1
ATOM 746 C C . GLU A 1 91 ? -1.104 -10.811 -0.565 1.00 96.50 91 GLU A C 1
ATOM 748 O O . GLU A 1 91 ? -1.917 -10.834 0.363 1.00 96.50 91 GLU A O 1
ATOM 753 N N . LYS A 1 92 ? -0.040 -9.999 -0.543 1.00 97.88 92 LYS A N 1
ATOM 754 C CA . LYS A 1 92 ? 0.356 -9.222 0.637 1.00 97.88 92 LYS A CA 1
ATOM 755 C C . LYS A 1 92 ? 0.626 -7.769 0.285 1.00 97.88 92 LYS A C 1
ATOM 757 O O . LYS A 1 92 ? 1.374 -7.469 -0.642 1.00 97.88 92 LYS A O 1
ATOM 762 N N . LEU A 1 93 ? 0.083 -6.872 1.098 1.00 97.50 93 LEU A N 1
ATOM 763 C CA . LEU A 1 93 ? 0.382 -5.447 1.066 1.00 97.50 93 LEU A CA 1
ATOM 764 C C . LEU A 1 93 ? 0.992 -5.039 2.404 1.00 97.50 93 LEU A C 1
ATOM 766 O O . LEU A 1 93 ? 0.351 -5.153 3.448 1.00 97.50 93 LEU A O 1
ATOM 770 N N . GLN A 1 94 ? 2.224 -4.547 2.373 1.00 97.75 94 GLN A N 1
ATOM 771 C CA . GLN A 1 94 ? 2.904 -3.969 3.524 1.00 97.75 94 GLN A CA 1
ATOM 772 C C . GLN A 1 94 ? 3.103 -2.474 3.292 1.00 97.75 94 GLN A C 1
ATOM 774 O O . GLN A 1 94 ? 3.633 -2.071 2.265 1.00 97.75 94 GLN A O 1
ATOM 779 N N . ILE A 1 95 ? 2.708 -1.651 4.252 1.00 96.69 95 ILE A N 1
ATOM 780 C CA . I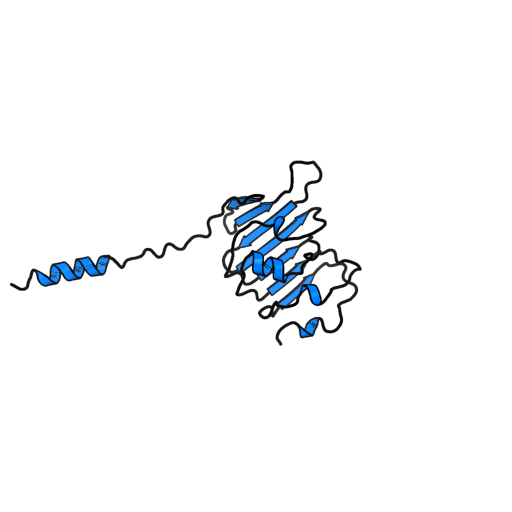LE A 1 95 ? 2.878 -0.200 4.206 1.00 96.69 95 ILE A CA 1
ATOM 781 C C . ILE A 1 95 ? 3.671 0.207 5.440 1.00 96.69 95 ILE A C 1
ATOM 783 O O . ILE A 1 95 ? 3.288 -0.170 6.552 1.00 96.69 95 ILE A O 1
ATOM 787 N N . ARG A 1 96 ? 4.779 0.935 5.258 1.00 96.25 96 ARG A N 1
ATOM 788 C CA . ARG A 1 96 ? 5.622 1.391 6.362 1.00 96.25 96 ARG A CA 1
ATOM 789 C C . ARG A 1 96 ? 5.940 2.873 6.310 1.00 96.25 96 ARG A C 1
ATOM 791 O O . ARG A 1 96 ? 6.187 3.416 5.239 1.00 96.25 96 ARG A O 1
ATOM 798 N N . TYR A 1 97 ? 5.981 3.501 7.484 1.00 94.44 97 TYR A N 1
ATOM 799 C CA . TYR A 1 97 ? 6.297 4.930 7.653 1.00 94.44 97 TYR A CA 1
ATOM 800 C C . TYR A 1 97 ? 5.375 5.885 6.885 1.00 94.44 97 TYR A C 1
ATOM 802 O O . TYR A 1 97 ? 5.656 7.075 6.784 1.00 94.44 97 TYR A O 1
ATOM 810 N N . CYS A 1 98 ? 4.276 5.373 6.337 1.00 93.75 98 CYS A N 1
ATOM 811 C CA . CYS A 1 98 ? 3.307 6.164 5.607 1.00 93.75 98 CYS A CA 1
ATOM 812 C C . CYS A 1 98 ? 2.173 6.606 6.535 1.00 93.75 98 CYS A C 1
ATOM 814 O O . CYS A 1 98 ? 1.794 5.852 7.443 1.00 93.75 98 CYS A O 1
ATOM 816 N N . PRO A 1 99 ? 1.567 7.771 6.264 1.00 91.94 99 PRO A N 1
ATOM 817 C CA . PRO A 1 99 ? 0.242 8.076 6.778 1.00 91.94 99 PRO A CA 1
ATOM 818 C C . PRO A 1 99 ? -0.783 7.085 6.206 1.00 91.94 99 PRO A C 1
ATOM 820 O O . PRO A 1 9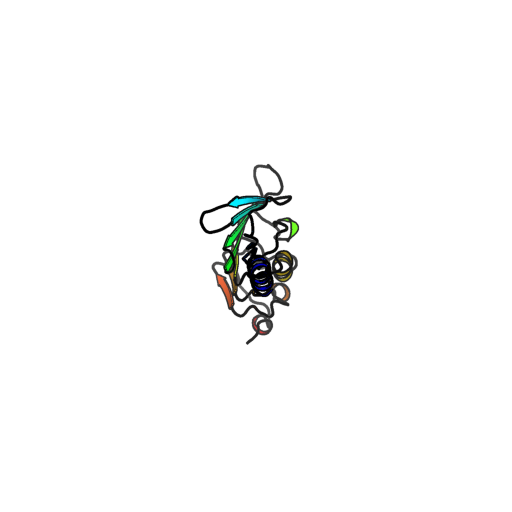9 ? -0.556 6.435 5.175 1.00 91.94 99 PRO A O 1
ATOM 823 N N . LEU A 1 100 ? -1.937 6.964 6.864 1.00 89.12 100 LEU A N 1
ATOM 824 C CA . LEU A 1 100 ? -3.066 6.240 6.280 1.00 89.12 100 LEU A CA 1
ATOM 825 C C . LEU A 1 100 ? -3.491 6.906 4.959 1.00 89.12 100 LEU A C 1
ATOM 827 O O . LEU A 1 100 ? -3.539 8.134 4.887 1.00 89.12 100 LEU A O 1
ATOM 831 N N . PRO A 1 101 ? -3.846 6.132 3.916 1.00 91.06 101 PRO A N 1
ATOM 832 C CA . PRO A 1 101 ? -4.323 6.723 2.675 1.00 91.06 101 PRO A CA 1
ATOM 833 C C . PRO A 1 101 ? -5.588 7.564 2.885 1.00 91.06 101 PRO A C 1
ATOM 835 O O . PRO A 1 101 ? -6.521 7.130 3.571 1.00 91.06 101 PRO A O 1
ATOM 838 N N . GLU A 1 102 ? -5.652 8.729 2.238 1.00 88.19 102 GLU A N 1
ATOM 839 C CA . GLU A 1 102 ? -6.750 9.697 2.394 1.00 88.19 102 GLU A CA 1
ATOM 840 C C . GLU A 1 102 ? -8.121 9.049 2.141 1.00 88.19 102 GLU A C 1
ATOM 842 O O . GLU A 1 102 ? -9.017 9.108 2.986 1.00 88.19 102 GLU A O 1
ATOM 847 N N . ASN A 1 103 ? -8.247 8.316 1.033 1.00 91.00 103 ASN A N 1
ATOM 848 C CA . ASN A 1 103 ? -9.478 7.628 0.631 1.00 91.00 103 ASN A CA 1
ATOM 849 C C . ASN A 1 103 ? -9.553 6.171 1.124 1.00 91.00 103 ASN A C 1
ATOM 851 O O . ASN A 1 103 ? -10.350 5.373 0.622 1.00 91.00 103 ASN A O 1
ATOM 855 N N . GLY A 1 104 ? -8.713 5.811 2.096 1.00 92.19 104 GLY A N 1
ATOM 856 C CA . GLY A 1 104 ? -8.601 4.457 2.621 1.00 92.19 104 GLY A CA 1
ATOM 857 C C . GLY A 1 104 ? -7.832 3.500 1.708 1.00 92.19 104 GLY A C 1
ATOM 858 O O . GLY A 1 104 ? -7.473 3.790 0.566 1.00 92.19 104 GLY A O 1
ATOM 859 N N . LEU A 1 105 ? -7.576 2.304 2.229 1.00 92.88 105 LEU A N 1
ATOM 860 C CA . LEU A 1 105 ? -6.705 1.314 1.591 1.00 92.88 105 LEU A CA 1
ATOM 861 C C . LEU A 1 105 ? -7.301 0.727 0.312 1.00 92.88 105 LEU A C 1
ATOM 863 O O . LEU A 1 105 ? -6.559 0.340 -0.588 1.00 92.88 105 LEU A O 1
ATOM 867 N N . LYS A 1 106 ? -8.633 0.721 0.189 1.00 94.00 106 LYS A N 1
ATOM 868 C CA . LYS A 1 106 ? -9.334 0.261 -1.015 1.00 94.00 106 LYS A CA 1
ATOM 869 C C . LYS A 1 106 ? -8.839 0.973 -2.275 1.00 94.00 106 LYS A C 1
ATOM 871 O O . LYS A 1 106 ? -8.700 0.321 -3.307 1.00 94.00 106 LYS A O 1
ATOM 876 N N . GLU A 1 107 ? -8.560 2.277 -2.203 1.00 94.81 107 GLU A N 1
ATOM 877 C CA . GLU A 1 107 ? -8.061 3.029 -3.359 1.00 94.81 107 GLU A CA 1
ATOM 878 C C . GLU A 1 107 ? -6.720 2.469 -3.842 1.00 94.81 107 GLU A C 1
ATOM 880 O O . GLU A 1 107 ? -6.557 2.234 -5.036 1.00 94.81 107 GLU A O 1
ATOM 885 N N . ILE A 1 108 ? -5.799 2.179 -2.922 1.00 95.19 108 ILE A N 1
ATOM 886 C CA . ILE A 1 108 ? -4.481 1.608 -3.231 1.00 95.19 108 ILE A CA 1
ATOM 887 C C . ILE A 1 108 ? -4.628 0.200 -3.823 1.00 95.19 108 ILE A C 1
ATOM 889 O O . ILE A 1 108 ? -4.013 -0.125 -4.840 1.00 95.19 108 ILE A O 1
ATOM 893 N N . VAL A 1 109 ? -5.509 -0.620 -3.239 1.00 95.06 109 VAL A N 1
ATOM 894 C CA . VAL A 1 109 ? -5.808 -1.974 -3.733 1.00 95.06 109 VAL A CA 1
ATOM 895 C C . VAL A 1 109 ? -6.359 -1.945 -5.159 1.00 95.06 109 VAL A C 1
ATOM 897 O O . VAL A 1 109 ? -5.885 -2.678 -6.027 1.00 95.06 109 VAL A O 1
ATOM 900 N N . GLN A 1 110 ? -7.310 -1.053 -5.439 1.00 95.06 110 GLN A N 1
ATOM 901 C CA . GLN A 1 110 ? -7.882 -0.876 -6.775 1.00 95.06 110 GLN A CA 1
ATOM 902 C C . GLN A 1 110 ? -6.893 -0.248 -7.766 1.00 95.06 110 GLN A C 1
ATOM 904 O O . GLN A 1 110 ? -6.885 -0.607 -8.951 1.00 95.06 110 GLN A O 1
ATOM 909 N N . HIS A 1 111 ? -6.045 0.667 -7.292 1.00 94.94 111 HIS A N 1
ATOM 910 C CA . HIS A 1 111 ? -5.004 1.310 -8.091 1.00 94.94 111 HIS A CA 1
ATOM 911 C C . H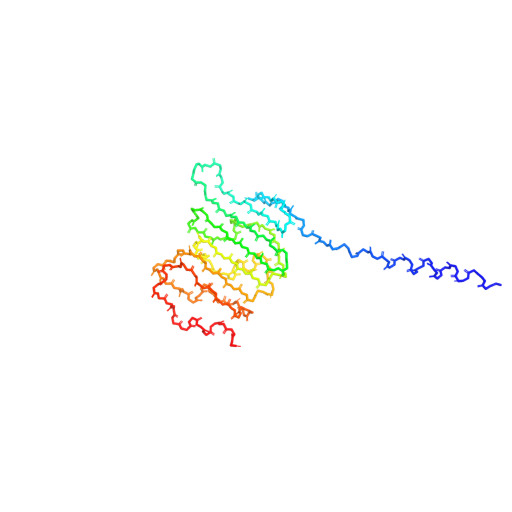IS A 1 111 ? -4.026 0.281 -8.647 1.00 94.94 111 HIS A C 1
ATOM 913 O O . HIS A 1 111 ? -3.792 0.276 -9.853 1.00 94.94 111 HIS A O 1
ATOM 919 N N . PHE A 1 112 ? -3.577 -0.669 -7.828 1.00 94.00 112 PHE A N 1
ATOM 920 C CA . PHE A 1 112 ? -2.751 -1.783 -8.298 1.00 94.00 112 PHE A CA 1
ATOM 921 C C . PHE A 1 112 ? -3.557 -2.931 -8.915 1.00 94.00 112 PHE A C 1
ATOM 923 O O . PHE A 1 112 ? -2.996 -3.766 -9.611 1.00 94.00 112 PHE A O 1
ATOM 930 N N . GLY A 1 113 ? -4.880 -2.959 -8.746 1.00 94.50 113 GLY A N 1
ATOM 931 C CA . GLY A 1 113 ? -5.731 -4.016 -9.298 1.00 94.50 113 GLY A CA 1
ATOM 932 C C . GLY A 1 113 ? -5.546 -5.368 -8.609 1.00 94.50 113 GLY A C 1
ATOM 933 O O . GLY A 1 113 ? -5.800 -6.390 -9.237 1.00 94.50 113 GLY A O 1
ATOM 934 N N . MET A 1 114 ? -5.115 -5.373 -7.344 1.00 94.12 114 MET A N 1
ATOM 935 C CA . MET A 1 114 ? -4.889 -6.595 -6.568 1.00 94.12 114 MET A CA 1
ATOM 936 C C . MET A 1 114 ? -6.214 -7.329 -6.340 1.00 94.12 114 MET A C 1
ATOM 938 O O . MET A 1 114 ? -7.166 -6.749 -5.810 1.00 94.12 114 MET A O 1
ATOM 942 N N . LYS A 1 115 ? -6.280 -8.602 -6.739 1.00 92.06 115 LYS A N 1
ATOM 943 C CA . LYS A 1 115 ? -7.488 -9.441 -6.621 1.00 92.06 115 LYS A CA 1
ATOM 944 C C . LYS A 1 115 ? -7.410 -10.412 -5.443 1.00 92.06 115 LYS A C 1
ATOM 946 O O . LYS A 1 115 ? -8.434 -10.709 -4.829 1.00 92.06 115 LYS A O 1
ATOM 951 N N . ASN A 1 116 ? -6.197 -10.841 -5.097 1.00 92.81 116 ASN A N 1
ATOM 952 C CA . ASN A 1 116 ? -5.942 -11.925 -4.144 1.00 92.81 116 ASN A CA 1
ATOM 953 C C . ASN A 1 116 ? -5.334 -11.439 -2.820 1.00 92.81 116 ASN A C 1
ATOM 955 O O . ASN A 1 116 ? -4.696 -12.215 -2.119 1.00 92.81 116 ASN A O 1
ATOM 959 N N . LEU A 1 117 ? -5.518 -10.160 -2.477 1.00 94.88 117 LEU A N 1
ATOM 960 C CA . LEU A 1 117 ? -4.962 -9.595 -1.252 1.00 94.88 117 LEU A CA 1
ATOM 961 C C . LEU A 1 117 ? -5.570 -10.268 -0.010 1.00 94.88 117 LEU A C 1
ATOM 963 O O . LEU A 1 117 ? -6.743 -10.059 0.296 1.00 94.88 117 LEU A O 1
ATOM 967 N N . ASP A 1 118 ? -4.737 -11.014 0.708 1.00 95.75 118 ASP A N 1
ATOM 968 C CA . ASP A 1 118 ? -5.058 -11.762 1.927 1.00 95.75 118 ASP A CA 1
ATOM 969 C C . ASP A 1 118 ? -4.502 -11.069 3.180 1.00 95.75 118 ASP A C 1
ATOM 971 O O . ASP A 1 118 ? -5.155 -10.993 4.223 1.00 95.75 118 ASP A O 1
ATOM 975 N N . MET A 1 119 ? -3.293 -10.513 3.078 1.00 96.06 119 MET A N 1
ATOM 976 C CA . MET A 1 119 ? -2.612 -9.909 4.217 1.00 96.06 119 MET A CA 1
ATOM 977 C C . MET A 1 119 ? -2.376 -8.423 4.009 1.00 96.06 119 MET A C 1
ATOM 979 O O . MET A 1 119 ? -1.766 -8.002 3.025 1.00 96.06 119 MET A O 1
ATOM 983 N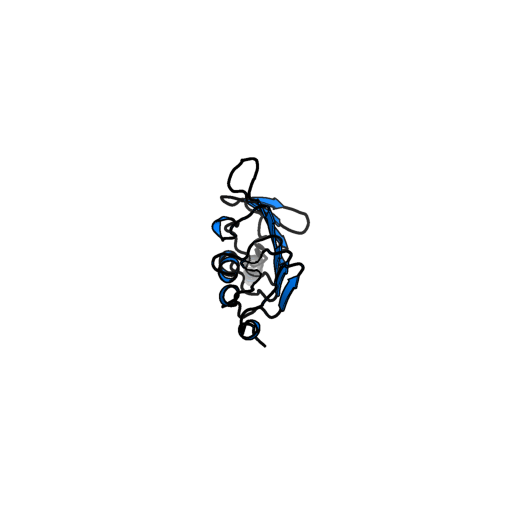 N . LEU A 1 120 ? -2.756 -7.640 5.013 1.00 95.44 120 LEU A N 1
ATOM 984 C CA . LEU A 1 120 ? -2.431 -6.229 5.108 1.00 95.44 120 LEU A CA 1
ATOM 985 C C . LEU A 1 120 ? -1.570 -5.975 6.346 1.00 95.44 120 LEU A C 1
ATOM 987 O O . LEU A 1 120 ? -1.952 -6.321 7.462 1.00 95.44 120 LEU A O 1
ATOM 991 N N . SER A 1 121 ? -0.402 -5.367 6.157 1.00 95.81 121 SER A N 1
ATOM 992 C CA . SER A 1 121 ? 0.494 -4.961 7.242 1.00 95.81 121 SER A CA 1
ATOM 993 C C . SER A 1 121 ? 0.695 -3.453 7.211 1.00 95.81 121 SER A C 1
ATOM 995 O O . SER A 1 121 ? 1.087 -2.909 6.183 1.00 95.81 121 SER A O 1
ATOM 997 N N . PHE A 1 122 ? 0.451 -2.786 8.335 1.00 92.94 122 PHE A N 1
ATOM 998 C CA . PHE A 1 122 ? 0.708 -1.361 8.519 1.00 92.94 122 PHE A CA 1
ATOM 999 C C . PHE A 1 122 ? 1.708 -1.177 9.659 1.00 92.94 122 PHE A C 1
ATOM 1001 O O . PHE A 1 122 ? 1.412 -1.503 10.817 1.00 92.94 122 PHE A O 1
ATOM 1008 N N . GLU A 1 123 ? 2.907 -0.704 9.326 1.00 93.81 123 GLU A N 1
ATOM 1009 C CA . GLU A 1 123 ? 4.049 -0.685 10.238 1.00 93.81 123 GLU A CA 1
ATOM 1010 C C . GLU A 1 123 ? 4.640 0.709 10.406 1.00 93.81 123 GLU A C 1
ATOM 1012 O O . GLU A 1 123 ? 4.926 1.389 9.429 1.00 93.81 123 GLU A O 1
ATOM 1017 N N . PHE A 1 124 ? 4.895 1.126 11.643 1.00 88.75 124 PHE A N 1
ATOM 1018 C CA . PHE A 1 124 ? 5.447 2.453 11.937 1.00 88.75 124 PHE A CA 1
ATOM 1019 C C . PHE A 1 124 ? 4.654 3.591 11.284 1.00 88.75 124 PHE A C 1
ATOM 1021 O O . PHE A 1 124 ? 5.217 4.599 10.867 1.00 88.75 124 PHE A O 1
ATOM 1028 N N . GLY A 1 125 ? 3.347 3.384 11.149 1.00 76.44 125 GLY A N 1
ATOM 1029 C CA . GLY A 1 125 ? 2.423 4.360 10.611 1.00 76.44 125 GLY A CA 1
ATOM 1030 C C . GLY A 1 125 ? 2.148 5.473 11.608 1.00 76.44 125 GLY A C 1
ATOM 1031 O O . GLY A 1 125 ? 2.106 5.219 12.815 1.00 76.44 125 GLY A O 1
ATOM 1032 N N . VAL A 1 126 ? 1.918 6.675 11.087 1.00 74.69 126 VAL A N 1
ATOM 1033 C CA . VAL A 1 126 ? 1.390 7.806 11.856 1.00 74.69 126 VAL A CA 1
ATOM 1034 C C . VAL A 1 126 ? -0.123 7.817 11.672 1.00 74.69 126 VAL A C 1
ATOM 1036 O O . VAL A 1 126 ? -0.608 7.830 10.538 1.00 74.69 126 VAL A O 1
ATOM 1039 N N . PHE A 1 127 ? -0.863 7.747 12.776 1.00 74.56 127 PHE A N 1
ATOM 1040 C CA . PHE A 1 127 ? -2.323 7.761 12.761 1.00 74.56 127 PHE A CA 1
ATOM 1041 C C . PHE A 1 127 ? -2.827 9.109 13.253 1.00 74.56 127 PHE A C 1
ATOM 1043 O O . PHE A 1 127 ? -2.481 9.534 14.358 1.00 74.56 127 PHE A O 1
ATOM 1050 N N . ASP A 1 128 ? -3.704 9.734 12.471 1.00 73.75 128 ASP A N 1
ATOM 1051 C CA . ASP A 1 128 ? -4.416 10.928 12.913 1.00 73.75 128 ASP A CA 1
ATOM 1052 C C . ASP A 1 128 ? -5.157 10.624 14.221 1.00 73.75 128 ASP A C 1
ATOM 1054 O O . ASP A 1 128 ? -5.775 9.567 14.395 1.00 73.75 128 ASP A O 1
ATOM 1058 N N . ASP A 1 129 ? -5.000 11.520 15.195 1.00 80.38 129 ASP A N 1
ATOM 1059 C CA . ASP A 1 129 ? -5.545 11.388 16.549 1.00 80.38 129 ASP A CA 1
ATOM 1060 C C . ASP A 1 129 ? -5.212 10.063 17.269 1.00 80.38 129 ASP A C 1
ATOM 1062 O O . ASP A 1 129 ? -5.859 9.702 18.258 1.00 80.38 129 ASP A O 1
ATOM 1066 N N . PHE A 1 130 ? -4.179 9.336 16.823 1.00 80.94 130 PHE A N 1
ATOM 1067 C CA . PHE A 1 130 ? -3.808 8.018 17.343 1.00 80.94 130 PHE A CA 1
ATOM 1068 C C . PHE A 1 130 ? -4.960 6.996 17.269 1.00 80.94 130 PHE A C 1
ATOM 1070 O O . PHE A 1 130 ? -5.072 6.112 18.135 1.00 80.94 130 PHE A O 1
ATOM 1077 N N . LYS A 1 131 ? -5.850 7.121 16.275 1.00 85.12 131 LYS A N 1
ATOM 1078 C CA . LYS A 1 131 ? -7.051 6.291 16.137 1.00 85.12 131 LYS A CA 1
ATOM 1079 C C . LYS A 1 131 ? -7.108 5.569 14.794 1.00 85.12 131 LYS A C 1
ATOM 1081 O O . LYS A 1 131 ? -6.819 6.124 13.742 1.00 85.12 131 LYS A O 1
ATOM 1086 N N . LEU A 1 132 ? -7.541 4.310 14.841 1.00 85.69 132 LEU A N 1
ATOM 1087 C CA . LEU A 1 132 ? -7.797 3.508 13.651 1.00 85.69 132 LEU A CA 1
ATOM 1088 C C . LEU A 1 132 ? -9.263 3.645 13.256 1.00 85.69 132 LEU A C 1
ATOM 1090 O O . LEU A 1 132 ? -10.146 3.095 13.919 1.00 85.69 132 LEU A O 1
ATOM 1094 N N . GLU A 1 133 ? -9.519 4.384 12.186 1.00 86.56 133 GLU A N 1
ATOM 1095 C CA . GLU A 1 133 ? -10.859 4.562 11.637 1.00 86.56 133 GLU A CA 1
ATOM 1096 C C . GLU A 1 133 ? -11.273 3.362 10.785 1.00 86.56 133 GLU A C 1
ATOM 1098 O O . GLU A 1 133 ? -10.592 2.986 9.826 1.00 86.56 133 GLU A O 1
ATOM 1103 N N . THR A 1 134 ? -12.415 2.763 11.126 1.00 87.88 134 THR A N 1
ATOM 1104 C CA . THR A 1 134 ? -12.951 1.587 10.433 1.00 87.88 134 THR A CA 1
ATOM 1105 C C . THR A 1 134 ? -13.190 1.870 8.949 1.00 87.88 134 THR A C 1
ATOM 1107 O O . THR A 1 134 ? -12.900 1.006 8.121 1.00 87.88 134 THR A O 1
ATOM 1110 N N . GLU A 1 135 ? -13.633 3.081 8.578 1.00 89.00 135 GLU A N 1
ATOM 1111 C CA . GLU A 1 135 ? -13.871 3.457 7.178 1.00 89.00 135 GLU A CA 1
ATOM 1112 C C . GLU A 1 135 ? -12.660 3.276 6.256 1.00 89.00 135 GLU A C 1
ATOM 1114 O O . GLU A 1 135 ? -12.836 2.939 5.083 1.00 89.00 135 GLU A O 1
ATOM 1119 N N . LYS A 1 136 ? -11.434 3.415 6.778 1.00 89.69 136 LYS A N 1
ATOM 1120 C CA . LYS A 1 136 ? -10.198 3.309 5.986 1.00 89.69 136 LYS A CA 1
ATOM 1121 C C . LYS A 1 136 ? -9.909 1.881 5.507 1.00 89.69 136 LYS A C 1
ATOM 1123 O O . LYS A 1 136 ? -9.079 1.699 4.615 1.00 89.69 136 LYS A O 1
ATOM 1128 N N . PHE A 1 137 ? -10.602 0.883 6.061 1.00 90.06 137 PHE A N 1
ATOM 1129 C CA . PHE A 1 137 ? -10.388 -0.546 5.806 1.00 90.06 137 PHE A CA 1
ATOM 1130 C C . PHE A 1 137 ? -11.609 -1.241 5.168 1.00 90.06 137 PHE A C 1
ATOM 1132 O O . PHE A 1 137 ? -11.575 -2.444 4.916 1.00 90.06 137 PHE A O 1
ATOM 1139 N N . ILE A 1 138 ? -12.689 -0.509 4.868 1.00 87.94 138 ILE A N 1
ATOM 1140 C CA . ILE A 1 138 ? -13.914 -1.086 4.287 1.00 87.94 138 ILE A CA 1
ATOM 1141 C C . ILE A 1 138 ? -13.677 -1.557 2.841 1.00 87.94 138 ILE A C 1
ATOM 1143 O O . ILE A 1 138 ? -12.972 -0.920 2.057 1.00 87.94 138 ILE A O 1
ATOM 1147 N N . ASN A 1 139 ? -14.378 -2.627 2.445 1.00 87.12 139 ASN A N 1
ATOM 1148 C CA . ASN A 1 139 ? -14.335 -3.252 1.115 1.00 87.12 139 ASN A CA 1
ATOM 1149 C C . ASN A 1 139 ? -12.997 -3.925 0.778 1.00 87.12 139 ASN A C 1
ATOM 1151 O O . ASN A 1 139 ? -12.566 -3.901 -0.377 1.00 87.12 139 ASN A O 1
ATOM 1155 N N . LEU A 1 140 ? -12.386 -4.568 1.769 1.00 88.81 140 LEU A N 1
ATOM 1156 C CA . LEU A 1 140 ? -11.254 -5.475 1.601 1.00 88.81 140 LEU A CA 1
ATOM 1157 C C . LEU A 1 140 ? -11.693 -6.918 1.921 1.00 88.81 140 LEU A C 1
ATOM 1159 O O . LEU A 1 140 ? -11.205 -7.507 2.881 1.00 88.81 140 LEU A O 1
ATOM 1163 N N . PRO A 1 141 ? -12.655 -7.489 1.165 1.00 79.12 141 PRO A N 1
ATOM 1164 C CA . PRO A 1 141 ? -13.381 -8.696 1.572 1.00 79.12 141 PRO A CA 1
ATOM 1165 C C . PRO A 1 141 ? -12.520 -9.962 1.640 1.00 79.12 141 PRO A C 1
ATOM 1167 O O . PRO A 1 141 ? -12.955 -10.933 2.242 1.00 79.12 141 PRO A O 1
ATOM 1170 N N . ASN A 1 142 ? -11.337 -9.961 1.019 1.00 90.44 142 ASN A N 1
ATOM 1171 C CA . ASN A 1 142 ? -10.435 -11.113 0.984 1.00 90.44 142 ASN A CA 1
ATOM 1172 C C . ASN A 1 142 ? -9.322 -11.031 2.039 1.00 90.44 142 ASN A C 1
ATOM 1174 O O . ASN A 1 142 ? -8.590 -11.998 2.206 1.00 90.44 142 ASN A O 1
ATOM 1178 N N . VAL A 1 143 ? -9.193 -9.905 2.752 1.00 92.75 143 VAL A N 1
ATOM 1179 C CA . VAL A 1 143 ? -8.139 -9.736 3.757 1.00 92.75 143 VAL A CA 1
ATOM 1180 C C . VAL A 1 143 ? -8.509 -10.525 5.005 1.00 92.75 143 VAL A C 1
ATOM 1182 O O . VAL A 1 143 ? -9.448 -10.154 5.707 1.00 92.75 143 VAL A O 1
ATOM 1185 N N . THR A 1 144 ? -7.764 -11.588 5.300 1.00 92.62 144 THR A N 1
ATOM 1186 C CA . THR A 1 144 ? -7.960 -12.403 6.510 1.00 92.62 144 THR A CA 1
ATOM 1187 C C . THR A 1 144 ? -6.948 -12.069 7.599 1.00 92.62 144 THR A C 1
ATOM 1189 O O . THR A 1 144 ? -7.197 -12.303 8.783 1.00 92.62 144 THR A O 1
ATOM 1192 N N . VAL A 1 145 ? -5.813 -11.466 7.226 1.00 93.31 145 VAL A N 1
ATOM 1193 C CA . VAL A 1 145 ? -4.772 -11.081 8.177 1.00 93.31 145 VAL A CA 1
ATOM 1194 C C . VAL A 1 145 ? -4.530 -9.581 8.140 1.00 93.31 145 VAL A C 1
ATOM 1196 O O . VAL A 1 145 ? -4.008 -9.040 7.168 1.00 93.31 145 VAL A O 1
ATOM 1199 N N . LEU A 1 146 ? -4.807 -8.920 9.263 1.00 92.69 146 LEU A N 1
ATOM 1200 C CA . LEU A 1 146 ? -4.361 -7.557 9.521 1.00 92.69 146 LEU A CA 1
ATOM 1201 C C . LEU A 1 146 ? -3.230 -7.555 10.553 1.00 92.69 146 LEU A C 1
ATOM 1203 O O . LEU A 1 146 ? -3.385 -8.044 11.673 1.00 92.69 146 LEU A O 1
ATOM 1207 N N . ARG A 1 147 ? -2.097 -6.947 10.200 1.00 93.81 147 ARG A N 1
ATOM 1208 C CA . ARG A 1 147 ? -0.971 -6.712 11.104 1.00 93.81 147 ARG A CA 1
ATOM 1209 C C . ARG A 1 147 ? -0.773 -5.217 11.312 1.00 93.81 147 ARG A C 1
ATOM 1211 O O . ARG A 1 147 ? -0.561 -4.474 10.365 1.00 93.81 147 ARG A O 1
ATOM 1218 N N . LEU A 1 148 ? -0.774 -4.796 12.571 1.00 91.94 148 LEU A N 1
ATOM 1219 C CA . LEU A 1 148 ? -0.453 -3.431 12.985 1.00 91.94 148 LEU A CA 1
ATOM 1220 C C . LEU A 1 148 ? 0.779 -3.505 13.887 1.00 91.94 148 LEU A C 1
ATOM 1222 O O . LEU A 1 148 ? 0.747 -4.203 14.903 1.00 91.94 148 LEU A O 1
ATOM 1226 N N . ARG A 1 149 ? 1.889 -2.856 13.518 1.00 93.50 149 ARG A N 1
ATOM 1227 C CA . ARG A 1 149 ? 3.157 -2.986 14.257 1.00 93.50 149 ARG A CA 1
ATOM 1228 C C . ARG A 1 149 ? 3.881 -1.658 14.397 1.00 93.50 149 ARG A C 1
ATOM 1230 O O . ARG A 1 149 ? 4.130 -0.991 13.412 1.00 93.50 149 ARG A O 1
ATOM 1237 N N . GLY A 1 150 ? 4.353 -1.347 15.603 1.00 88.94 150 GLY A N 1
ATOM 1238 C CA . GLY A 1 150 ? 5.223 -0.182 15.812 1.00 88.94 150 GLY A CA 1
ATOM 1239 C C . GLY A 1 150 ? 4.523 1.152 15.556 1.00 88.94 150 GLY A C 1
ATOM 1240 O O . GLY A 1 150 ? 5.192 2.132 15.266 1.00 88.94 150 GLY A O 1
ATOM 1241 N N . ASN A 1 151 ? 3.195 1.158 15.648 1.00 87.06 151 ASN A N 1
ATOM 1242 C CA . ASN A 1 151 ? 2.347 2.323 15.440 1.00 87.06 151 ASN A CA 1
ATOM 1243 C C . ASN A 1 151 ? 2.104 3.039 16.776 1.00 87.06 151 ASN A C 1
ATOM 1245 O O . ASN A 1 151 ? 2.223 2.432 17.842 1.00 87.06 151 ASN A O 1
ATOM 1249 N N . ASP A 1 152 ? 1.700 4.302 16.715 1.00 85.44 152 ASP A N 1
ATOM 1250 C CA . ASP A 1 152 ? 1.346 5.141 17.868 1.00 85.44 152 ASP A CA 1
ATOM 1251 C C . ASP A 1 152 ? -0.126 5.000 18.309 1.00 85.44 152 ASP A C 1
ATOM 1253 O O . ASP A 1 152 ? -0.624 5.758 19.143 1.00 85.44 152 ASP A O 1
ATOM 1257 N N . LEU A 1 153 ? -0.808 3.987 17.774 1.00 88.00 153 LEU A N 1
ATOM 1258 C CA . LEU A 1 153 ? -2.226 3.727 17.952 1.00 88.00 153 LEU A CA 1
ATOM 1259 C C . LEU A 1 153 ? -2.635 3.607 19.430 1.00 88.00 153 LEU A C 1
ATOM 1261 O O . LEU A 1 153 ? -2.137 2.754 20.165 1.00 88.00 153 LEU A O 1
ATOM 1265 N N . LYS A 1 154 ? -3.613 4.418 19.844 1.00 88.19 154 LYS A N 1
ATOM 1266 C CA . LYS A 1 154 ? -4.195 4.419 21.198 1.00 88.19 154 LYS A CA 1
ATOM 1267 C C . LYS A 1 154 ? -5.602 3.845 21.246 1.00 88.19 154 LYS A C 1
ATOM 1269 O O . LYS A 1 154 ? -6.016 3.345 22.289 1.00 88.19 154 LYS A O 1
ATOM 1274 N N . SER A 1 155 ? -6.348 3.939 20.149 1.00 89.25 155 SER A N 1
ATOM 1275 C CA . SER A 1 155 ? -7.721 3.442 20.085 1.00 89.25 155 SER A CA 1
ATOM 1276 C C . SER A 1 155 ? -8.048 2.864 18.716 1.00 89.25 155 SER A C 1
ATOM 1278 O O . SER A 1 155 ? -7.540 3.312 17.693 1.00 89.25 155 SER A O 1
ATOM 1280 N N . ILE A 1 156 ? -8.912 1.857 18.705 1.00 87.94 156 ILE A N 1
ATOM 1281 C CA . ILE A 1 156 ? -9.456 1.257 17.491 1.00 87.94 156 ILE A CA 1
ATOM 1282 C C . ILE A 1 156 ? -10.940 1.614 17.450 1.00 87.94 156 ILE A C 1
ATOM 1284 O O . ILE A 1 156 ? -11.597 1.605 18.491 1.00 87.94 156 ILE A O 1
ATOM 1288 N N . GLY A 1 157 ? -11.449 1.975 16.271 1.00 85.50 157 GLY A N 1
ATOM 1289 C CA . GLY A 1 157 ? -12.860 2.283 16.081 1.00 85.50 157 GLY A CA 1
ATOM 1290 C C . GLY A 1 157 ? -13.781 1.129 16.480 1.00 85.50 157 GLY A C 1
ATOM 1291 O O . GLY A 1 157 ? -13.423 -0.050 16.405 1.00 85.50 157 GLY A O 1
ATOM 1292 N N . ASP A 1 158 ? -15.001 1.471 16.885 1.00 85.50 158 ASP A N 1
ATOM 1293 C CA . ASP A 1 158 ? -16.017 0.467 17.175 1.00 85.50 158 ASP A CA 1
ATOM 1294 C C . ASP A 1 158 ? -16.283 -0.389 15.930 1.00 85.50 158 ASP A C 1
ATOM 1296 O O . ASP A 1 158 ? -16.257 0.093 14.793 1.00 85.50 158 ASP A O 1
ATOM 1300 N N . ASN A 1 159 ? -16.547 -1.678 16.148 1.00 84.81 159 ASN A N 1
ATOM 1301 C CA . ASN A 1 159 ? -16.810 -2.656 15.089 1.00 84.81 159 ASN A CA 1
ATOM 1302 C C . ASN A 1 159 ? -15.668 -2.828 14.070 1.00 84.81 159 ASN A C 1
ATOM 1304 O O . ASN A 1 159 ? -15.874 -3.405 13.010 1.00 84.81 159 ASN A O 1
ATOM 1308 N N . PHE A 1 160 ? -14.447 -2.391 14.381 1.00 85.88 160 PHE A N 1
ATOM 1309 C CA . PHE A 1 160 ? -13.316 -2.526 13.463 1.00 85.88 160 PHE A CA 1
ATOM 1310 C C . PHE A 1 160 ? -13.042 -3.975 13.023 1.00 85.88 160 PHE A C 1
ATOM 1312 O O . PHE A 1 160 ? -12.626 -4.219 11.899 1.00 85.88 160 PHE A O 1
ATOM 1319 N N . LEU A 1 161 ? -13.293 -4.962 13.884 1.00 82.62 161 LEU A N 1
ATOM 1320 C CA . LEU A 1 161 ? -13.087 -6.370 13.528 1.00 82.62 161 LEU A CA 1
ATOM 1321 C C . LEU A 1 161 ? -14.245 -6.970 12.719 1.00 82.62 161 LEU A C 1
ATOM 1323 O O . LEU A 1 161 ? -14.083 -8.044 12.157 1.00 82.62 161 LEU A O 1
ATOM 1327 N N . THR A 1 162 ? -15.403 -6.306 12.629 1.00 84.88 162 THR A N 1
ATOM 1328 C CA . THR A 1 162 ? -16.577 -6.870 11.937 1.00 84.88 162 THR A CA 1
ATOM 1329 C C . THR A 1 162 ? -16.527 -6.693 10.421 1.00 84.88 162 THR A C 1
ATOM 1331 O O . THR A 1 162 ? -17.347 -7.276 9.715 1.00 84.88 162 THR A O 1
ATOM 1334 N N . ILE A 1 163 ? -15.595 -5.880 9.917 1.00 84.81 163 ILE A N 1
ATOM 1335 C CA . ILE A 1 163 ? -15.414 -5.638 8.479 1.00 84.81 163 ILE A CA 1
ATOM 1336 C C . ILE A 1 163 ? -14.532 -6.688 7.795 1.00 84.81 163 ILE A C 1
ATOM 1338 O O . ILE A 1 163 ? -14.515 -6.736 6.565 1.00 84.81 163 ILE A O 1
ATOM 1342 N N . PHE A 1 164 ? -13.821 -7.518 8.564 1.00 81.00 164 PHE A N 1
ATOM 1343 C CA . PHE A 1 164 ? -13.016 -8.614 8.034 1.00 81.00 164 PHE A CA 1
ATOM 1344 C C . PHE A 1 164 ? -13.829 -9.918 8.042 1.00 81.00 164 PHE A C 1
ATOM 1346 O O . PHE A 1 164 ? -14.620 -10.135 8.966 1.00 81.00 164 PHE A O 1
ATOM 1353 N N . PRO A 1 165 ? -13.688 -10.774 7.015 1.00 75.06 165 PRO A N 1
ATOM 1354 C CA . PRO A 1 165 ? -14.295 -12.100 7.019 1.00 75.06 165 PRO A CA 1
ATOM 1355 C C . PRO A 1 165 ? -13.789 -12.920 8.219 1.00 75.06 165 PRO A C 1
ATOM 1357 O O . PRO A 1 165 ? -12.611 -12.851 8.567 1.00 75.06 165 PRO A O 1
ATOM 1360 N N . ASN A 1 166 ? -14.697 -13.676 8.844 1.00 58.97 166 ASN A N 1
ATOM 1361 C CA . ASN A 1 166 ? -14.371 -14.632 9.911 1.00 58.97 166 ASN A CA 1
ATOM 1362 C C . ASN A 1 166 ? -13.686 -15.888 9.371 1.00 58.97 166 ASN A C 1
ATOM 1364 O O . ASN A 1 166 ? -14.095 -16.341 8.276 1.00 58.97 166 ASN A O 1
#

pLDDT: mean 83.47, std 15.82, range [44.84, 98.06]

Foldseek 3Di:
DPPVVVVVVVVVVVVPPDPPPVVPQDQDDAPQWDWDDDPFWIWTWGWDDDDPQTWIWIWTGGALEEIEIETDPDPADALVSDGQEARANYQEYAYEPEEAHPQAPVRVCVSNNHDNHAEYEYENYEYDVLEADLRNVAPPANHPYYHYYNYSHDYYDPCSVVRYDD

Radius of gyration: 22.04 Å; chains: 1; bounding box: 34×62×74 Å

Secondary structure (DSSP, 8-state):
--TTHHHHHHHHTTTTS------------BTTEEEEE-SS-EEEEEES-SSSS--EEEEEEETTTEEEEEEES-S---GGGS-S---TT--EEEEESPBPPTT-HHHHHHHHT-S---EEEEES-B-GGGEE-GGGGTT-TT--EEEEES----EE-TTGGGGS--